Protein AF-A0A653Y1K3-F1 (afdb_monomer_lite)

Foldseek 3Di:
DLPDDFPWAFACDPVPDPVSVVRHRFTWRDWDFPAADPVRFTWIWTAGPVRDIDIDTPVRTDD

Structure (mmCIF, N/CA/C/O backbone):
data_AF-A0A653Y1K3-F1
#
_entry.id   AF-A0A653Y1K3-F1
#
loop_
_atom_site.group_PDB
_atom_site.id
_atom_site.type_symbol
_atom_site.label_atom_id
_atom_site.label_alt_id
_atom_site.label_comp_id
_atom_site.label_asym_id
_atom_site.label_entity_id
_atom_site.label_seq_id
_atom_site.pdbx_PDB_ins_code
_atom_site.Cartn_x
_atom_site.Cartn_y
_atom_site.Cartn_z
_atom_site.occupancy
_atom_site.B_iso_or_equiv
_atom_site.auth_seq_id
_atom_site.auth_comp_id
_atom_site.auth_asym_id
_atom_site.auth_atom_id
_atom_site.pdbx_PDB_model_num
ATOM 1 N N . MET A 1 1 ? -0.493 2.290 17.609 1.00 52.28 1 MET A N 1
ATOM 2 C CA . MET A 1 1 ? -1.694 1.792 16.910 1.00 52.28 1 MET A CA 1
ATOM 3 C C . MET A 1 1 ? -2.175 2.895 15.994 1.00 52.28 1 MET A C 1
ATOM 5 O O . MET A 1 1 ? -2.391 4.000 16.476 1.00 52.28 1 MET A O 1
ATOM 9 N N . SER A 1 2 ? -2.262 2.626 14.698 1.00 56.38 2 SER A N 1
ATOM 10 C CA . SER A 1 2 ? -2.752 3.565 13.687 1.00 56.38 2 SER A CA 1
ATOM 11 C C . SER A 1 2 ? -4.273 3.681 13.851 1.00 56.38 2 SER A C 1
ATOM 13 O O . SER A 1 2 ? -5.028 2.866 13.337 1.00 56.38 2 SER A O 1
ATOM 15 N N . SER A 1 3 ? -4.735 4.617 14.676 1.00 56.66 3 SER A N 1
ATOM 16 C CA . SER A 1 3 ? -6.157 4.841 14.953 1.00 56.66 3 SER A CA 1
ATOM 17 C C . SER A 1 3 ? -6.719 5.872 13.969 1.00 56.66 3 SER A C 1
ATOM 19 O O . SER A 1 3 ? -6.676 7.069 14.248 1.00 56.66 3 SER A O 1
ATOM 21 N N . GLY A 1 4 ? -7.200 5.432 12.803 1.00 74.75 4 GLY A N 1
ATOM 22 C CA . GLY A 1 4 ? -7.750 6.325 11.777 1.00 74.75 4 GLY A CA 1
ATOM 23 C C . GLY A 1 4 ? -8.592 5.611 10.717 1.00 74.75 4 GLY A C 1
ATOM 24 O O . GLY A 1 4 ? -8.735 4.392 10.748 1.00 74.75 4 GLY A O 1
ATOM 25 N N . VAL A 1 5 ? -9.158 6.388 9.787 1.00 86.94 5 VAL A N 1
ATOM 26 C CA . VAL A 1 5 ? -9.799 5.873 8.564 1.00 86.94 5 VAL A CA 1
ATOM 27 C C . VAL A 1 5 ? -8.699 5.311 7.653 1.00 86.94 5 VAL A C 1
ATOM 29 O O . VAL A 1 5 ? -7.679 5.987 7.490 1.00 86.94 5 VAL A O 1
ATOM 32 N N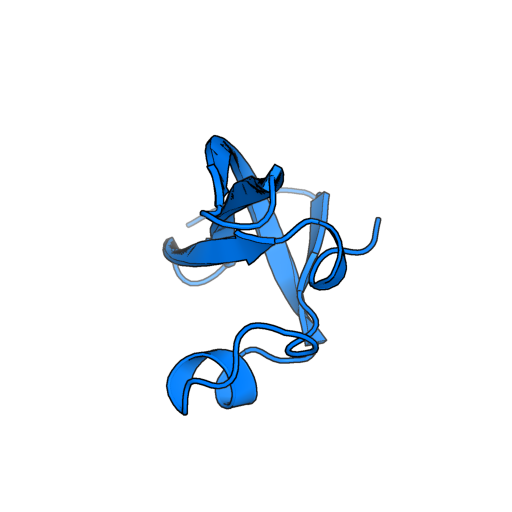 . PRO A 1 6 ? -8.849 4.098 7.093 1.00 93.00 6 PRO A N 1
ATOM 33 C CA . PRO A 1 6 ? -7.857 3.553 6.174 1.00 93.00 6 PRO A CA 1
ATOM 34 C C . PRO A 1 6 ? -7.696 4.456 4.950 1.00 93.00 6 PRO A C 1
ATOM 36 O O . PRO A 1 6 ? -8.672 4.985 4.424 1.00 93.00 6 PRO A O 1
ATOM 39 N N . LEU A 1 7 ? -6.449 4.631 4.515 1.00 94.00 7 LEU A N 1
ATOM 40 C CA . LEU A 1 7 ? -6.112 5.382 3.305 1.00 94.00 7 LEU A CA 1
ATOM 41 C C . LEU A 1 7 ? -6.379 4.568 2.034 1.00 94.00 7 LEU A C 1
ATOM 43 O O . LEU A 1 7 ? -6.464 5.148 0.956 1.00 94.00 7 LEU A O 1
ATOM 47 N N . GLY A 1 8 ? -6.464 3.244 2.168 1.00 94.94 8 GLY A N 1
ATOM 48 C CA . GLY A 1 8 ? -6.716 2.320 1.076 1.00 94.94 8 GLY A CA 1
ATOM 49 C C . GLY A 1 8 ? -6.453 0.868 1.471 1.00 94.94 8 GLY A C 1
ATOM 50 O O . GLY A 1 8 ? -6.261 0.544 2.650 1.00 94.94 8 GLY A O 1
ATOM 51 N N . THR A 1 9 ? -6.409 0.001 0.466 1.00 96.00 9 THR A N 1
ATOM 52 C CA . THR A 1 9 ? -6.135 -1.433 0.581 1.00 96.00 9 THR A CA 1
ATOM 53 C C . THR A 1 9 ? -4.852 -1.786 -0.165 1.00 96.00 9 THR A C 1
ATOM 55 O O . THR A 1 9 ? -4.600 -1.287 -1.261 1.00 96.00 9 THR A O 1
ATOM 58 N N . PHE A 1 10 ? -4.022 -2.623 0.457 1.00 94.38 10 PHE A N 1
ATOM 59 C CA . PHE A 1 10 ? -2.850 -3.210 -0.178 1.00 94.38 10 PHE A CA 1
ATOM 60 C C . PHE A 1 10 ? -3.238 -4.487 -0.928 1.00 94.38 10 PHE A C 1
ATOM 62 O O . PHE A 1 10 ? -3.933 -5.347 -0.383 1.00 94.38 10 PHE A O 1
ATOM 69 N N . HIS A 1 11 ? -2.731 -4.629 -2.145 1.00 92.00 11 HIS A N 1
ATOM 70 C CA . HIS A 1 11 ? -2.888 -5.781 -3.013 1.00 92.00 11 HIS A CA 1
ATOM 71 C C . HIS A 1 11 ? -1.517 -6.311 -3.423 1.00 92.00 11 HIS A C 1
ATOM 73 O O . HIS A 1 11 ? -0.679 -5.575 -3.922 1.00 92.00 11 HIS A O 1
ATOM 79 N N . CYS A 1 12 ? -1.282 -7.604 -3.239 1.00 87.00 12 CYS A N 1
ATOM 80 C CA . CYS A 1 12 ? -0.009 -8.256 -3.532 1.00 87.00 12 CYS A CA 1
ATOM 81 C C . CYS A 1 12 ? 0.127 -8.560 -5.041 1.00 87.00 12 CYS A C 1
ATOM 83 O O . CYS A 1 12 ? 0.159 -9.727 -5.445 1.00 87.00 12 CYS A O 1
ATOM 85 N N . VAL A 1 13 ? 0.176 -7.529 -5.892 1.00 81.75 13 VAL A N 1
ATOM 86 C CA . VAL A 1 13 ? 0.212 -7.673 -7.359 1.00 81.75 13 VAL A CA 1
ATOM 87 C C . VAL A 1 13 ? 1.645 -7.867 -7.853 1.00 81.75 13 VAL A C 1
ATOM 89 O O . VAL A 1 13 ? 1.954 -8.861 -8.521 1.00 81.75 13 VAL A O 1
ATOM 92 N N . GLU A 1 14 ? 2.533 -6.937 -7.510 1.00 75.00 14 GLU A N 1
ATOM 93 C CA . GLU A 1 14 ? 3.914 -6.892 -7.992 1.00 75.00 14 GLU A CA 1
ATOM 94 C C . GLU A 1 14 ? 4.920 -7.303 -6.912 1.00 75.00 14 GLU A C 1
ATOM 96 O O . GLU A 1 14 ? 5.900 -8.000 -7.202 1.00 75.00 14 GLU A O 1
ATOM 101 N N . THR A 1 15 ? 4.638 -6.984 -5.647 1.00 66.38 15 THR A N 1
ATOM 102 C CA . THR A 1 15 ? 5.458 -7.426 -4.513 1.00 66.38 15 THR A CA 1
ATOM 103 C C . THR A 1 15 ? 5.291 -8.936 -4.291 1.00 66.38 15 THR A C 1
ATOM 105 O O . THR A 1 15 ? 4.364 -9.392 -3.637 1.00 66.38 15 THR A O 1
ATOM 108 N N . ARG A 1 16 ? 6.177 -9.761 -4.867 1.00 65.69 16 ARG A N 1
ATOM 109 C CA . ARG A 1 16 ? 6.068 -11.240 -4.872 1.00 65.69 16 ARG A CA 1
ATOM 110 C C . ARG A 1 16 ? 6.721 -11.955 -3.684 1.00 65.69 16 ARG A C 1
ATOM 112 O O . ARG A 1 16 ? 7.020 -13.148 -3.789 1.00 65.69 16 ARG A O 1
ATOM 119 N N . ASP A 1 17 ? 6.962 -11.275 -2.570 1.00 75.19 17 ASP A N 1
ATOM 120 C CA . ASP A 1 17 ? 7.502 -11.939 -1.383 1.00 75.19 17 ASP A CA 1
ATOM 121 C C . ASP A 1 17 ? 6.406 -12.684 -0.585 1.00 75.19 17 ASP A C 1
ATOM 123 O O . ASP A 1 17 ? 5.203 -12.452 -0.733 1.00 75.19 17 ASP A O 1
ATOM 127 N N . ALA A 1 18 ? 6.817 -13.662 0.227 1.00 73.25 18 ALA A N 1
ATOM 128 C CA . ALA A 1 18 ? 5.880 -14.492 0.986 1.00 73.25 18 ALA A CA 1
ATOM 129 C C . ALA A 1 18 ? 5.115 -13.699 2.060 1.00 73.25 18 ALA A C 1
ATOM 131 O O . ALA A 1 18 ? 4.014 -14.098 2.432 1.00 73.25 18 ALA A O 1
ATOM 132 N N . VAL A 1 19 ? 5.677 -12.590 2.545 1.00 77.12 19 VAL A N 1
ATOM 133 C CA . VAL A 1 19 ? 5.079 -11.749 3.586 1.00 77.12 19 VAL A CA 1
ATOM 134 C C . VAL A 1 19 ? 3.982 -10.873 2.982 1.00 77.12 19 VAL A C 1
ATOM 136 O O . VAL A 1 19 ? 2.886 -10.820 3.535 1.00 77.12 19 VAL A O 1
ATOM 139 N N . ALA A 1 20 ? 4.212 -10.287 1.811 1.00 82.00 20 ALA A N 1
ATOM 140 C CA . ALA A 1 20 ? 3.257 -9.482 1.064 1.00 82.00 20 ALA A CA 1
ATOM 141 C C . ALA A 1 20 ? 1.982 -10.271 0.748 1.00 82.00 20 ALA A C 1
ATOM 143 O O . ALA A 1 20 ? 0.880 -9.766 0.951 1.00 82.00 20 ALA A O 1
ATOM 144 N N . ARG A 1 21 ? 2.100 -11.559 0.392 1.00 84.56 21 ARG A N 1
ATOM 145 C CA . ARG A 1 21 ? 0.927 -12.429 0.182 1.00 84.56 21 ARG A CA 1
ATOM 146 C C . ARG A 1 21 ? 0.044 -12.565 1.419 1.00 84.56 21 ARG A C 1
ATOM 148 O O . ARG A 1 21 ? -1.169 -12.655 1.288 1.00 84.56 21 ARG A O 1
ATOM 155 N N . THR A 1 22 ? 0.626 -12.575 2.620 1.00 89.75 22 THR A N 1
ATOM 156 C CA . THR A 1 22 ? -0.163 -12.638 3.868 1.00 89.75 22 THR A CA 1
ATOM 157 C C . THR A 1 22 ? -0.898 -11.335 4.177 1.00 89.75 22 THR A C 1
ATOM 159 O O . THR A 1 22 ? -1.818 -11.329 4.994 1.00 89.75 22 THR A O 1
ATOM 162 N N . ARG A 1 23 ? -0.489 -10.240 3.529 1.00 89.69 23 ARG A N 1
ATOM 163 C CA . ARG A 1 23 ? -1.047 -8.894 3.679 1.00 89.69 23 ARG A CA 1
ATOM 164 C C . ARG A 1 23 ? -1.988 -8.504 2.553 1.00 89.69 23 ARG A C 1
ATOM 166 O O . ARG A 1 23 ? -2.553 -7.419 2.613 1.00 89.69 23 ARG A O 1
ATOM 173 N N . ASP A 1 24 ? -2.171 -9.358 1.552 1.00 92.06 24 ASP A N 1
ATOM 174 C CA . ASP A 1 24 ? -3.102 -9.095 0.462 1.00 92.06 24 ASP A CA 1
ATOM 175 C C . ASP A 1 24 ? -4.514 -8.821 1.006 1.00 92.06 24 ASP A C 1
ATOM 177 O O . ASP A 1 24 ? -5.033 -9.559 1.848 1.00 92.06 24 ASP A O 1
ATOM 181 N N . GLY A 1 25 ? -5.106 -7.707 0.577 1.00 93.69 25 GLY A N 1
ATOM 182 C CA . GLY A 1 25 ? -6.400 -7.223 1.053 1.00 93.69 25 GLY A CA 1
ATOM 183 C C . GLY A 1 25 ? -6.365 -6.465 2.385 1.00 93.69 25 GLY A C 1
ATOM 184 O O . GLY A 1 25 ? -7.419 -6.043 2.864 1.00 93.69 25 GLY A O 1
ATOM 185 N N . TRP A 1 26 ? -5.198 -6.262 3.007 1.00 95.12 26 TRP A N 1
ATOM 186 C CA . TRP A 1 26 ? -5.125 -5.527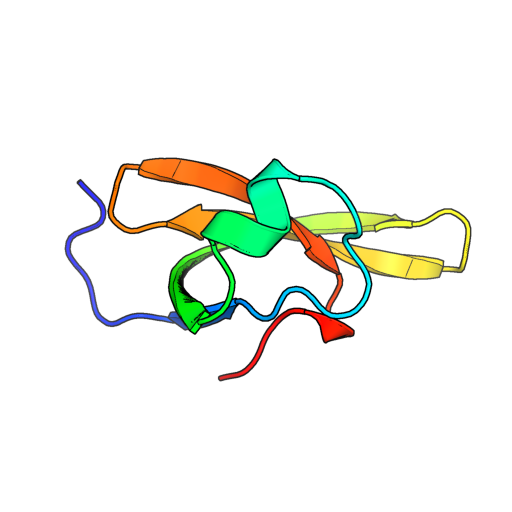 4.271 1.00 95.12 26 TRP A CA 1
ATOM 187 C C . TRP 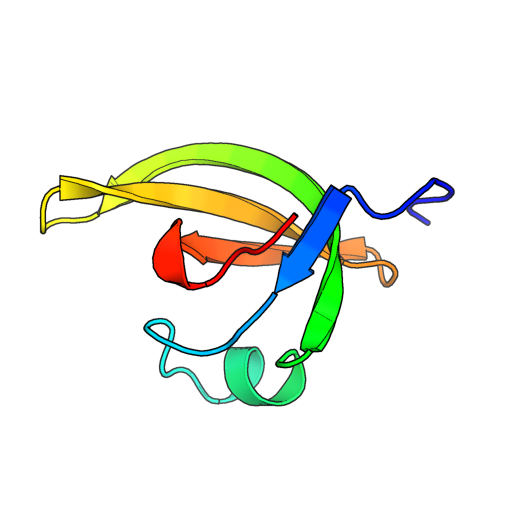A 1 26 ? -5.246 -4.013 4.066 1.00 95.12 26 TRP A C 1
ATOM 189 O O . TRP A 1 26 ? -4.651 -3.459 3.138 1.00 95.12 26 TRP A O 1
ATOM 199 N N . PRO A 1 27 ? -5.953 -3.307 4.966 1.00 95.50 27 PRO A N 1
ATOM 200 C CA . PRO A 1 27 ? -6.003 -1.855 4.943 1.00 95.50 27 PRO A CA 1
ATOM 201 C C . PRO A 1 27 ? -4.672 -1.242 5.390 1.00 95.50 27 PRO A C 1
ATOM 203 O O . PRO A 1 27 ? -4.085 -1.671 6.392 1.00 95.50 27 PRO A O 1
ATOM 206 N N . TYR A 1 28 ? -4.240 -0.187 4.701 1.00 94.88 28 TYR A N 1
ATOM 207 C CA . TYR A 1 28 ? -3.125 0.655 5.133 1.00 94.88 28 TYR A CA 1
ATOM 208 C C . TYR A 1 28 ? -3.620 2.026 5.609 1.00 94.88 28 TYR A C 1
ATOM 210 O O . TYR A 1 28 ? -4.649 2.538 5.169 1.00 94.88 28 TYR A O 1
ATOM 218 N N . PHE A 1 29 ? -2.886 2.620 6.547 1.00 94.75 29 PHE A N 1
ATOM 219 C CA . PHE A 1 29 ? -3.292 3.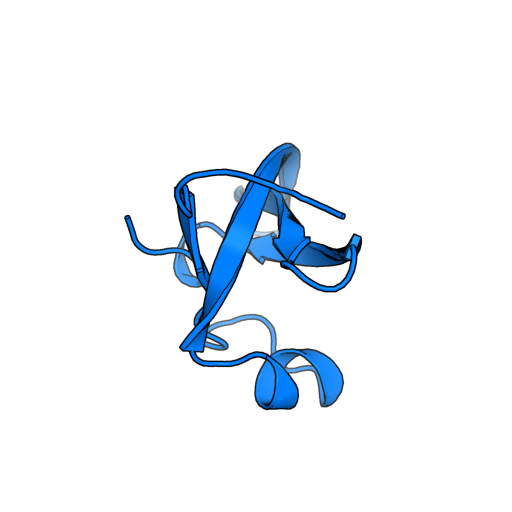825 7.284 1.00 94.75 29 PHE A CA 1
ATOM 220 C C . PHE A 1 29 ? -2.274 4.965 7.187 1.00 94.75 29 PHE A C 1
ATOM 222 O O . PHE A 1 29 ? -2.585 6.100 7.532 1.00 94.75 29 PHE A O 1
ATOM 229 N N . ALA A 1 30 ? -1.066 4.678 6.706 1.00 94.88 30 ALA A N 1
ATOM 230 C CA . ALA A 1 30 ? -0.065 5.676 6.354 1.00 94.88 30 ALA A CA 1
ATOM 231 C C . ALA A 1 30 ? 0.638 5.245 5.065 1.00 94.88 30 ALA A C 1
ATOM 233 O O . ALA A 1 30 ? 0.753 4.047 4.810 1.00 94.88 30 ALA A O 1
ATOM 234 N N . ALA A 1 31 ? 1.097 6.211 4.273 1.00 95.06 31 ALA A N 1
ATOM 235 C CA . ALA A 1 31 ? 1.874 5.976 3.063 1.00 95.06 31 ALA A CA 1
ATOM 236 C C . ALA A 1 31 ? 2.895 7.107 2.881 1.00 95.06 31 ALA A C 1
ATOM 238 O O . ALA A 1 31 ? 2.521 8.276 2.795 1.00 95.06 31 ALA A O 1
ATOM 239 N N . ASN A 1 32 ? 4.179 6.758 2.811 1.00 95.44 32 ASN A N 1
ATOM 240 C CA . ASN A 1 32 ? 5.279 7.693 2.583 1.00 95.44 32 ASN A CA 1
ATOM 241 C C . ASN A 1 32 ? 5.932 7.401 1.232 1.00 95.44 32 ASN A C 1
ATOM 243 O O . ASN A 1 32 ? 6.323 6.265 0.980 1.00 95.44 32 ASN A O 1
ATOM 247 N N . SER A 1 33 ? 6.114 8.410 0.378 1.00 94.56 33 SER A N 1
ATOM 248 C CA . SER A 1 33 ? 6.881 8.224 -0.861 1.00 94.56 33 SER A CA 1
ATOM 249 C C . SER A 1 33 ? 8.360 7.975 -0.546 1.00 94.56 33 SER A C 1
ATOM 251 O O . SER A 1 33 ? 8.971 8.711 0.234 1.00 94.56 33 SER A O 1
ATOM 253 N N . ARG A 1 34 ? 8.937 6.930 -1.146 1.00 94.38 34 ARG A N 1
ATOM 254 C CA . ARG A 1 34 ? 10.351 6.538 -1.005 1.00 94.38 34 ARG A CA 1
ATOM 255 C C . ARG A 1 34 ? 11.151 6.695 -2.299 1.00 94.38 34 ARG A C 1
ATOM 257 O O . ARG A 1 34 ? 12.324 6.334 -2.333 1.00 94.38 34 ARG A O 1
ATOM 264 N N . GLY A 1 35 ? 10.546 7.280 -3.332 1.00 92.75 35 GLY A N 1
ATOM 265 C CA . GLY A 1 35 ? 11.164 7.493 -4.637 1.00 92.75 35 GLY A CA 1
ATOM 266 C C . GLY A 1 35 ? 10.573 6.565 -5.691 1.00 92.75 35 GLY A C 1
ATOM 267 O O . GLY A 1 35 ? 9.353 6.432 -5.781 1.00 92.75 35 GLY A O 1
ATOM 268 N N . VAL A 1 36 ? 11.439 5.954 -6.500 1.00 93.12 36 VAL A N 1
ATOM 269 C CA . VAL A 1 36 ? 11.045 5.057 -7.592 1.00 93.12 36 VAL A CA 1
ATOM 270 C C . VAL A 1 36 ? 11.858 3.762 -7.577 1.00 93.12 36 VAL A C 1
ATOM 272 O O . VAL A 1 36 ? 12.992 3.745 -7.096 1.00 93.12 36 VAL A O 1
ATOM 275 N N . THR A 1 37 ? 11.284 2.678 -8.097 1.00 87.56 37 THR A N 1
ATOM 276 C CA . THR A 1 37 ? 11.981 1.407 -8.342 1.00 87.56 37 THR A CA 1
ATOM 277 C C . THR A 1 37 ? 12.970 1.534 -9.507 1.00 87.56 37 THR A C 1
ATOM 279 O O . THR A 1 37 ? 12.999 2.547 -10.209 1.00 87.56 37 THR A O 1
ATOM 282 N N . ALA A 1 38 ? 13.779 0.494 -9.740 1.00 86.12 38 ALA A N 1
ATOM 283 C CA . ALA A 1 38 ? 14.708 0.445 -10.874 1.00 86.12 38 ALA A CA 1
ATOM 284 C C . ALA A 1 38 ? 14.002 0.598 -12.237 1.00 86.12 38 ALA A C 1
ATOM 286 O O . ALA A 1 38 ? 14.571 1.181 -13.156 1.00 86.12 38 ALA A O 1
ATOM 287 N N . ASP A 1 39 ? 12.747 0.152 -12.327 1.00 87.19 39 ASP A N 1
ATOM 288 C CA . ASP A 1 39 ? 11.909 0.245 -13.528 1.00 87.19 39 ASP A CA 1
ATOM 289 C C . ASP A 1 39 ? 11.118 1.566 -13.601 1.00 87.19 39 ASP A C 1
ATOM 291 O O . ASP A 1 39 ? 10.263 1.753 -14.466 1.00 87.19 39 ASP A O 1
ATOM 295 N N . GLY A 1 40 ? 11.397 2.507 -12.691 1.00 90.00 40 GLY A N 1
ATOM 296 C CA . GLY A 1 40 ? 10.806 3.845 -12.672 1.00 90.00 40 GLY A CA 1
ATOM 297 C C . GLY A 1 40 ? 9.411 3.927 -12.049 1.00 90.00 40 GLY A C 1
ATOM 298 O O . GLY A 1 40 ? 8.773 4.976 -12.139 1.00 90.00 40 GLY A O 1
ATOM 299 N N . GLN A 1 41 ? 8.921 2.865 -11.404 1.00 90.19 41 GLN A N 1
ATOM 300 C CA . GLN A 1 41 ? 7.616 2.898 -10.745 1.00 90.19 41 GLN A CA 1
ATOM 301 C C . GLN A 1 41 ? 7.679 3.624 -9.395 1.00 90.19 41 GLN A C 1
ATOM 303 O O . GLN A 1 41 ? 8.639 3.420 -8.653 1.00 90.19 41 GLN A O 1
ATOM 308 N N . PRO A 1 42 ? 6.659 4.412 -9.014 1.00 92.88 42 PRO A N 1
ATOM 309 C CA . PRO A 1 42 ? 6.595 5.026 -7.691 1.00 92.88 42 PRO A CA 1
ATOM 310 C C . PRO A 1 42 ? 6.609 3.982 -6.570 1.00 92.88 42 PRO A C 1
ATOM 312 O O . PRO A 1 42 ? 5.801 3.052 -6.573 1.00 92.88 42 PRO A O 1
ATOM 315 N N . LEU A 1 43 ? 7.507 4.176 -5.603 1.00 93.81 43 LEU A N 1
ATOM 316 C CA . LEU A 1 43 ? 7.670 3.315 -4.438 1.00 93.81 43 LEU A CA 1
ATOM 317 C C . LEU A 1 43 ? 7.173 4.028 -3.179 1.00 93.81 43 LEU A C 1
ATOM 319 O O . LEU A 1 43 ? 7.577 5.157 -2.887 1.00 93.81 43 LEU A O 1
ATOM 323 N N . PHE A 1 44 ? 6.344 3.339 -2.405 1.00 94.94 44 PHE A N 1
ATOM 324 C CA . PHE A 1 44 ? 5.779 3.825 -1.155 1.00 94.94 44 PHE A CA 1
ATOM 325 C C . PHE A 1 44 ? 6.149 2.902 -0.004 1.00 94.94 44 PHE A C 1
ATOM 327 O O . PHE A 1 44 ? 6.265 1.695 -0.167 1.00 94.94 44 PHE A O 1
ATOM 334 N N . GLU A 1 45 ? 6.299 3.473 1.181 1.00 95.56 45 GLU A N 1
ATOM 335 C CA . GLU A 1 45 ? 6.333 2.739 2.437 1.00 95.56 45 GLU A CA 1
ATOM 336 C C . GLU A 1 45 ? 4.984 2.927 3.130 1.00 95.56 45 GLU A C 1
ATOM 338 O O . GLU A 1 45 ? 4.638 4.042 3.530 1.00 95.56 45 GLU A O 1
ATOM 343 N N . ILE A 1 46 ? 4.208 1.852 3.225 1.00 95.00 46 ILE A N 1
ATOM 344 C CA . ILE A 1 46 ? 2.868 1.849 3.808 1.00 95.00 46 ILE A CA 1
ATOM 345 C C . ILE A 1 46 ? 2.876 1.260 5.214 1.00 95.00 46 ILE A C 1
ATOM 347 O O . ILE A 1 46 ? 3.660 0.358 5.502 1.00 95.00 46 ILE A O 1
ATOM 351 N N . GLN A 1 47 ? 1.987 1.746 6.081 1.00 95.69 47 GLN A N 1
ATOM 352 C CA . GLN A 1 47 ? 1.790 1.201 7.424 1.00 95.69 47 GLN A CA 1
ATOM 353 C C . GLN A 1 47 ? 0.430 0.526 7.553 1.00 95.69 47 GLN A C 1
ATOM 355 O O . GLN A 1 47 ? -0.605 1.136 7.273 1.00 95.69 47 GLN A O 1
ATOM 360 N N . PHE A 1 48 ? 0.425 -0.696 8.068 1.00 94.06 48 PHE A N 1
ATOM 361 C CA . PHE A 1 48 ? -0.787 -1.437 8.400 1.00 94.06 48 PHE A CA 1
ATOM 362 C C . PHE A 1 48 ? -1.325 -1.084 9.798 1.00 94.06 48 PHE A C 1
ATOM 364 O O . PHE A 1 48 ? -0.691 -0.376 10.585 1.00 94.06 48 PHE A O 1
ATOM 371 N N . GLY A 1 49 ? -2.516 -1.593 10.129 1.00 93.00 49 GLY A N 1
ATOM 372 C CA . GLY A 1 49 ? -3.153 -1.362 11.435 1.00 93.00 49 GLY A CA 1
ATOM 373 C C . GLY A 1 49 ? -2.398 -1.978 12.624 1.00 93.00 49 GLY A C 1
ATOM 374 O O . GLY A 1 49 ? -2.486 -1.473 13.744 1.00 93.00 49 GLY A O 1
ATOM 375 N N . ASP A 1 50 ? -1.602 -3.022 12.375 1.00 92.38 50 ASP A N 1
ATOM 376 C CA . ASP A 1 50 ? -0.712 -3.651 13.362 1.00 92.38 50 ASP A CA 1
ATOM 377 C C . ASP A 1 50 ? 0.575 -2.841 13.620 1.00 92.38 50 ASP A C 1
ATOM 379 O O . ASP A 1 50 ? 1.366 -3.182 14.499 1.00 92.38 50 ASP A O 1
ATOM 383 N N . GLY A 1 51 ? 0.771 -1.741 12.887 1.00 91.50 51 GLY A N 1
ATOM 384 C CA . GLY A 1 51 ? 1.935 -0.871 12.986 1.00 91.50 51 GLY A CA 1
ATOM 385 C C . GLY A 1 51 ? 3.141 -1.335 12.171 1.00 91.50 51 GLY A C 1
ATOM 386 O O . GLY A 1 51 ? 4.146 -0.619 12.168 1.00 91.50 51 GLY A O 1
ATOM 387 N N . GLN A 1 52 ? 3.060 -2.473 11.471 1.00 92.50 52 GLN A N 1
ATOM 388 C CA . GLN A 1 52 ? 4.124 -2.924 10.579 1.00 92.50 52 GLN A CA 1
ATOM 389 C C . GLN A 1 52 ? 4.150 -2.094 9.297 1.00 92.50 52 GLN A C 1
ATOM 391 O O . GLN A 1 52 ? 3.109 -1.700 8.766 1.00 92.50 52 GLN A O 1
ATOM 396 N N . TRP A 1 53 ? 5.367 -1.848 8.816 1.00 93.25 53 TRP A N 1
ATOM 397 C CA . TRP A 1 53 ? 5.631 -1.109 7.590 1.00 93.25 53 TRP A CA 1
ATOM 398 C C . TRP A 1 53 ? 6.073 -2.049 6.479 1.00 93.25 53 TRP A C 1
ATOM 400 O O . TRP A 1 53 ? 6.756 -3.042 6.738 1.00 93.25 53 TRP A O 1
ATOM 410 N N . MET A 1 54 ? 5.698 -1.720 5.249 1.00 92.12 54 MET A N 1
ATOM 411 C CA . MET A 1 54 ? 6.059 -2.493 4.069 1.00 92.12 54 MET A CA 1
ATOM 412 C C . MET A 1 54 ? 6.245 -1.581 2.864 1.00 92.12 54 MET A C 1
ATOM 414 O O . MET A 1 54 ? 5.582 -0.552 2.749 1.00 92.12 54 MET A O 1
ATOM 418 N N . LEU A 1 55 ? 7.150 -1.964 1.967 1.00 92.44 55 LEU A N 1
ATOM 419 C CA . LEU A 1 55 ? 7.291 -1.304 0.678 1.00 92.44 55 LEU A CA 1
ATOM 420 C C . LEU A 1 55 ? 6.232 -1.833 -0.291 1.00 92.44 55 LEU A C 1
ATOM 422 O O . LEU A 1 55 ? 6.015 -3.038 -0.369 1.00 92.44 55 LEU A O 1
ATOM 426 N N . ALA A 1 56 ? 5.592 -0.927 -1.015 1.00 92.44 56 ALA A N 1
ATOM 427 C CA . ALA A 1 56 ? 4.582 -1.226 -2.016 1.00 92.44 56 ALA A CA 1
ATOM 428 C C . ALA A 1 56 ? 4.756 -0.276 -3.201 1.00 92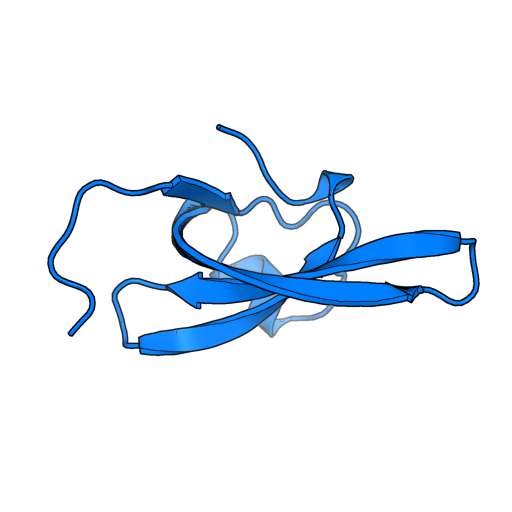.44 56 ALA A C 1
ATOM 430 O O . ALA A 1 56 ? 5.065 0.907 -3.027 1.00 92.44 56 ALA A O 1
ATOM 431 N N . VAL A 1 57 ? 4.557 -0.782 -4.412 1.00 92.88 57 VAL A N 1
ATOM 432 C CA . VAL A 1 57 ? 4.466 0.068 -5.604 1.00 92.88 57 VAL A CA 1
ATOM 433 C C . VAL A 1 57 ? 3.043 0.586 -5.767 1.00 92.88 57 VAL A C 1
ATOM 435 O O . VAL A 1 57 ? 2.110 0.065 -5.164 1.00 92.88 57 VAL A O 1
ATOM 438 N N . LEU A 1 58 ? 2.845 1.603 -6.607 1.00 91.38 58 LEU A N 1
ATOM 439 C CA . LEU A 1 58 ? 1.505 2.154 -6.842 1.00 91.38 58 LEU A CA 1
ATOM 440 C C . LEU A 1 58 ? 0.489 1.095 -7.310 1.00 91.38 58 LEU A C 1
ATOM 442 O O . LEU A 1 58 ? -0.675 1.170 -6.938 1.00 91.38 58 LEU A O 1
ATOM 446 N N . ALA A 1 59 ? 0.927 0.111 -8.103 1.00 91.00 59 ALA A N 1
ATOM 447 C CA . ALA A 1 59 ? 0.071 -0.970 -8.596 1.00 91.00 59 ALA A CA 1
ATOM 448 C C . ALA A 1 59 ? -0.470 -1.883 -7.480 1.00 91.00 59 ALA A C 1
ATOM 450 O O . ALA A 1 59 ? -1.492 -2.539 -7.669 1.00 91.00 59 ALA A O 1
ATOM 451 N N . ASP A 1 60 ? 0.194 -1.892 -6.324 1.00 90.69 60 ASP A N 1
ATOM 452 C CA . ASP A 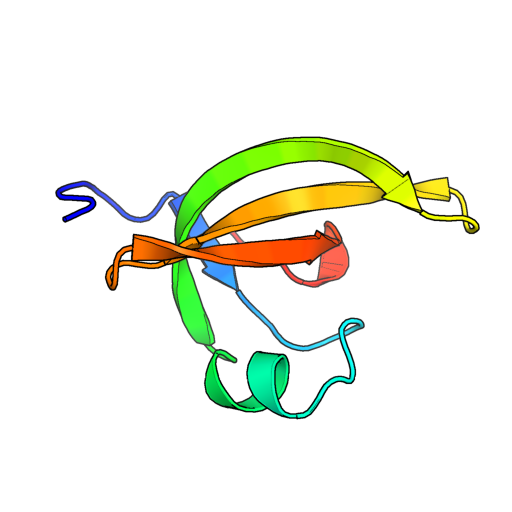1 60 ? -0.203 -2.658 -5.149 1.00 90.69 60 ASP A CA 1
ATOM 453 C C . ASP A 1 60 ? -1.173 -1.876 -4.238 1.00 90.69 60 ASP A C 1
ATOM 455 O O . ASP A 1 60 ? -1.560 -2.381 -3.188 1.00 90.69 60 ASP A O 1
ATOM 459 N N . LEU A 1 61 ? -1.561 -0.638 -4.573 1.00 93.19 61 LEU A N 1
ATOM 460 C CA . LEU A 1 61 ? -2.368 0.228 -3.702 1.00 93.19 61 LEU A CA 1
ATOM 461 C C . LEU A 1 61 ? -3.671 0.663 -4.380 1.00 93.19 61 LEU A C 1
ATOM 463 O O . LEU A 1 61 ? -3.663 1.161 -5.504 1.00 93.19 61 LEU A O 1
ATOM 467 N N . SER A 1 62 ? -4.790 0.554 -3.663 1.00 93.38 62 SER A N 1
ATOM 468 C CA . SER A 1 62 ? -6.093 1.074 -4.097 1.00 93.38 62 SER A CA 1
ATOM 469 C C . SER A 1 62 ? -6.732 1.961 -3.030 1.00 93.38 62 SER A C 1
ATOM 471 O O . SER A 1 62 ? -6.711 1.598 -1.855 1.00 93.38 62 SER A O 1
ATOM 473 N N . SER A 1 63 ? -7.330 3.080 -3.445 1.00 80.69 63 SER A N 1
ATOM 474 C CA . SER A 1 63 ? -8.096 4.016 -2.601 1.00 80.69 63 SER A CA 1
ATOM 475 C C . SER A 1 63 ? -9.577 3.671 -2.521 1.00 80.69 63 SER A C 1
ATOM 477 O O . SER A 1 63 ? -10.141 3.409 -3.610 1.00 80.69 63 SER A O 1
#

Secondary structure (DSSP, 8-state):
---S---EEE--SS--SHHHHHHTT-EEEEEEEEEE-TTS-EEEEEEETTS-EEEEEGGGEE-

Sequence (63 aa):
MSSGVPLGTFHCVETRDAVARTRDGWPYFAANSRGVTADGQPLFEIQFGDGQWMLAVLADLSS

Radius of gyration: 10.91 Å; chains: 1; bounding box: 24×23×30 Å

pLDDT: mean 87.95, std 10.21, range [52.28, 96.0]